Protein AF-A0A4Y8KWZ9-F1 (afdb_monomer_lite)

Organism: NCBI:txid45254

pLDDT: mean 86.87, std 15.6, range [37.81, 97.88]

InterPro domains:
  IPR010982 Lambda repressor-like, DNA-binding domain superfamily [G3DSA:1.10.260.40] (2-77)

Secondary structure (DSSP, 8-state):
-HHHHHHHHHHHHHTTS-SSHHHHHHHHT--HHHHHHHHTT-TTTS-HHHHHHHHHHSTTTB-HHHHHT--S-SBTT-S-----TTS--HHHHHHHHHHHHHHHHHHHHHHHHHHHHHHHHHHHHHHHHHHHHHHHHHHTT--------

Structure (mmCIF, N/CA/C/O backbone):
data_AF-A0A4Y8KWZ9-F1
#
_entry.id   AF-A0A4Y8KWZ9-F1
#
loop_
_atom_site.group_PDB
_atom_site.id
_atom_site.type_symbol
_atom_site.label_atom_id
_atom_site.label_alt_id
_atom_site.label_comp_id
_atom_site.label_asym_id
_atom_site.label_entity_id
_atom_site.label_seq_id
_atom_site.pdbx_PDB_ins_code
_atom_site.Cartn_x
_atom_site.Cartn_y
_atom_site.Cartn_z
_atom_site.occupancy
_atom_site.B_iso_or_equiv
_atom_site.auth_seq_id
_atom_site.auth_comp_id
_atom_site.auth_asym_id
_atom_site.auth_atom_id
_atom_site.pdbx_PDB_model_num
ATOM 1 N N . MET A 1 1 ? -23.574 3.556 6.413 1.00 88.69 1 MET A N 1
ATOM 2 C CA . MET A 1 1 ? -22.521 2.608 6.842 1.00 88.69 1 MET A CA 1
ATOM 3 C C . MET A 1 1 ? -21.975 1.753 5.692 1.00 88.69 1 MET A C 1
ATOM 5 O O . MET A 1 1 ? -20.785 1.838 5.428 1.00 88.69 1 MET A O 1
ATOM 9 N N . LYS A 1 2 ? -22.812 1.002 4.954 1.00 95.56 2 LYS A N 1
ATOM 10 C CA . LYS A 1 2 ? -22.398 0.119 3.835 1.00 95.56 2 LYS A CA 1
ATOM 11 C C . LYS A 1 2 ? -21.375 0.734 2.871 1.00 95.56 2 LYS A C 1
ATOM 13 O O . LYS A 1 2 ? -20.302 0.177 2.667 1.00 95.56 2 LYS A O 1
ATOM 18 N N . GLU A 1 3 ? -21.689 1.896 2.303 1.00 96.38 3 GLU A N 1
ATOM 19 C CA . GLU A 1 3 ? -20.811 2.541 1.315 1.00 96.38 3 GLU A CA 1
ATOM 20 C C . GLU A 1 3 ? -19.470 2.990 1.921 1.00 96.38 3 GLU A C 1
ATOM 22 O O . GLU A 1 3 ? -18.434 2.917 1.262 1.00 96.38 3 GLU A O 1
ATOM 27 N N . ARG A 1 4 ? -19.450 3.347 3.212 1.00 96.19 4 ARG A N 1
ATOM 28 C CA . ARG A 1 4 ? -18.214 3.668 3.942 1.00 96.19 4 ARG A CA 1
ATOM 29 C C . ARG A 1 4 ? -17.348 2.431 4.162 1.00 96.19 4 ARG A C 1
ATOM 31 O O . ARG A 1 4 ? -16.147 2.490 3.913 1.00 96.19 4 ARG A O 1
ATOM 38 N N . LEU A 1 5 ? -17.954 1.297 4.522 1.00 96.50 5 LEU A N 1
ATOM 39 C CA . LEU A 1 5 ? -17.241 0.022 4.643 1.00 96.50 5 LEU A CA 1
ATOM 40 C C . LEU A 1 5 ? -16.656 -0.429 3.295 1.00 96.50 5 LEU A C 1
ATOM 42 O O . LEU A 1 5 ? -15.501 -0.840 3.240 1.00 96.50 5 LEU A O 1
ATOM 46 N N . LYS A 1 6 ? -17.405 -0.301 2.191 1.00 96.88 6 LYS A N 1
ATOM 47 C CA . LYS A 1 6 ? -16.880 -0.592 0.844 1.00 96.88 6 LYS A CA 1
ATOM 48 C C . LYS A 1 6 ? -15.704 0.308 0.475 1.00 96.88 6 LYS A C 1
ATOM 50 O O . LYS A 1 6 ? -14.721 -0.169 -0.089 1.00 96.88 6 LYS A O 1
ATOM 55 N N . LYS A 1 7 ? -15.789 1.601 0.798 1.00 96.31 7 LYS A N 1
ATOM 56 C CA . LYS A 1 7 ? -14.698 2.551 0.560 1.00 96.31 7 LYS A CA 1
ATOM 57 C C . LYS A 1 7 ? -13.451 2.178 1.369 1.00 96.31 7 LYS A C 1
ATOM 59 O O . LYS A 1 7 ? -12.367 2.127 0.798 1.00 96.31 7 LYS A O 1
ATOM 64 N N . ALA A 1 8 ? -13.613 1.830 2.646 1.00 95.69 8 ALA A N 1
ATOM 65 C CA . ALA A 1 8 ? -12.523 1.349 3.494 1.00 95.69 8 ALA A CA 1
ATOM 66 C C . ALA A 1 8 ? -11.905 0.042 2.955 1.00 95.69 8 ALA A C 1
ATOM 68 O O . ALA A 1 8 ? -10.688 -0.068 2.837 1.00 95.69 8 ALA A O 1
ATOM 69 N N . PHE A 1 9 ? -12.733 -0.918 2.530 1.00 96.00 9 PHE A N 1
ATOM 70 C CA . PHE A 1 9 ? -12.281 -2.158 1.892 1.00 96.00 9 PHE A CA 1
ATOM 71 C C . PHE A 1 9 ? -11.447 -1.897 0.630 1.00 96.00 9 PHE A C 1
ATOM 73 O O . PHE A 1 9 ? -10.361 -2.451 0.477 1.00 96.00 9 PHE A O 1
ATOM 80 N N . ASN A 1 10 ? -11.917 -1.021 -0.260 1.00 96.38 10 ASN A N 1
ATOM 81 C CA . ASN A 1 10 ? -11.167 -0.656 -1.461 1.00 96.38 10 ASN A CA 1
ATOM 82 C C . ASN A 1 10 ? -9.856 0.059 -1.120 1.00 96.38 10 ASN A C 1
ATOM 84 O O . ASN A 1 10 ? -8.850 -0.179 -1.781 1.00 96.38 10 ASN A O 1
ATOM 88 N N . HIS A 1 11 ? -9.839 0.888 -0.075 1.00 95.50 11 HIS A N 1
ATOM 89 C CA . HIS A 1 11 ? -8.615 1.537 0.379 1.00 95.50 11 HIS A CA 1
ATOM 90 C C . HIS A 1 11 ? -7.569 0.517 0.856 1.00 95.50 11 HIS A C 1
ATOM 92 O O . HIS A 1 11 ? -6.413 0.600 0.454 1.00 95.50 11 HIS A O 1
ATOM 98 N N . LEU A 1 12 ? -7.978 -0.517 1.602 1.00 95.12 12 LEU A N 1
ATOM 99 C CA . LEU A 1 12 ? -7.079 -1.617 1.976 1.00 95.12 12 LEU A CA 1
ATOM 100 C C . LEU A 1 12 ? -6.507 -2.361 0.760 1.00 95.12 12 LEU A C 1
ATOM 102 O O . LEU A 1 12 ? -5.357 -2.799 0.809 1.00 95.12 12 LEU A O 1
ATOM 106 N N . LYS A 1 13 ? -7.281 -2.487 -0.329 1.00 94.69 13 LYS A N 1
ATOM 107 C CA . LYS A 1 13 ? -6.785 -3.060 -1.590 1.00 94.69 13 LYS A CA 1
ATOM 108 C C . LYS A 1 13 ? -5.724 -2.190 -2.250 1.00 94.69 13 LYS A C 1
ATOM 110 O O . LYS A 1 13 ? -4.721 -2.716 -2.714 1.00 94.69 13 LYS A O 1
ATOM 115 N N . VAL A 1 14 ? -5.934 -0.874 -2.280 1.00 91.62 14 VAL A N 1
ATOM 116 C CA . VAL A 1 14 ? -4.959 0.081 -2.836 1.00 91.62 14 VAL A CA 1
ATOM 117 C C . VAL A 1 14 ? -3.647 0.047 -2.050 1.00 91.62 14 VAL A C 1
ATOM 119 O O . VAL A 1 14 ? -2.582 0.087 -2.652 1.00 91.62 14 VAL A O 1
ATOM 122 N N . LEU A 1 15 ? -3.716 -0.105 -0.725 1.00 90.06 15 LEU A N 1
ATOM 123 C CA . LEU A 1 15 ? -2.538 -0.265 0.135 1.00 90.06 15 LEU A CA 1
ATOM 124 C C . LEU A 1 15 ? -1.858 -1.645 0.012 1.00 90.06 15 LEU A C 1
ATOM 126 O O . LEU A 1 15 ? -0.844 -1.878 0.664 1.00 90.06 15 LEU A O 1
ATOM 130 N N . GLY A 1 16 ? -2.420 -2.585 -0.756 1.00 92.12 16 GLY A N 1
ATOM 131 C CA . GLY A 1 16 ? -1.896 -3.950 -0.879 1.00 92.12 16 GLY A CA 1
ATOM 132 C C . GLY A 1 16 ? -2.046 -4.802 0.388 1.00 92.12 16 GLY A C 1
ATOM 133 O O . GLY A 1 16 ? -1.456 -5.874 0.488 1.00 92.12 16 GLY A O 1
ATOM 134 N N . LEU A 1 17 ? -2.839 -4.357 1.370 1.00 92.62 17 LEU A N 1
ATOM 135 C CA . LEU A 1 17 ? -3.021 -5.073 2.638 1.00 92.62 17 LEU A CA 1
ATOM 136 C C . LEU A 1 17 ? -3.957 -6.275 2.503 1.00 92.62 17 LEU A C 1
ATOM 138 O O . LEU A 1 17 ? -3.875 -7.203 3.310 1.00 92.62 17 LEU A O 1
ATOM 142 N N . ILE A 1 18 ? -4.859 -6.242 1.527 1.00 95.44 18 ILE A N 1
ATOM 143 C CA . ILE A 1 18 ? -5.744 -7.342 1.138 1.00 95.44 18 ILE A CA 1
ATOM 144 C C . ILE A 1 18 ? -5.911 -7.312 -0.381 1.00 95.44 18 ILE A C 1
ATOM 146 O O . ILE A 1 18 ? -5.922 -6.241 -0.981 1.00 95.44 18 ILE A O 1
ATOM 150 N N . SER A 1 19 ? -6.129 -8.461 -1.005 1.00 94.38 19 SER A N 1
ATOM 151 C CA . SER A 1 19 ? -6.411 -8.542 -2.444 1.00 94.38 19 SER A CA 1
ATOM 152 C C . SER A 1 19 ? -7.904 -8.728 -2.712 1.00 94.38 19 SER A C 1
ATOM 154 O O . SER A 1 19 ? -8.449 -8.242 -3.709 1.00 94.38 19 SER A O 1
ATOM 156 N N . ASN A 1 20 ? -8.595 -9.442 -1.822 1.00 96.75 20 ASN A N 1
ATOM 157 C CA . ASN A 1 20 ? -9.974 -9.872 -2.030 1.00 96.75 20 ASN A CA 1
ATOM 158 C C . ASN A 1 20 ? -10.746 -10.048 -0.696 1.00 96.75 20 ASN A C 1
ATOM 160 O O . ASN A 1 20 ? -10.232 -9.772 0.387 1.00 96.75 20 ASN A O 1
ATOM 164 N N . GLN A 1 21 ? -12.017 -10.470 -0.774 1.00 97.62 21 GLN A N 1
ATOM 165 C CA . GLN A 1 21 ? -12.879 -10.657 0.408 1.00 97.62 21 GLN A CA 1
ATOM 166 C C . GLN A 1 21 ? -12.448 -11.831 1.304 1.00 97.62 21 GLN A C 1
ATOM 168 O O . GLN A 1 21 ? -12.729 -11.795 2.498 1.00 97.62 21 GLN A O 1
ATOM 173 N N . GLN A 1 22 ? -11.793 -12.855 0.744 1.00 97.69 22 GLN A N 1
ATOM 174 C CA . GLN A 1 22 ? -11.216 -13.966 1.504 1.00 97.69 22 GLN A CA 1
ATOM 175 C C . GLN A 1 22 ? -10.094 -13.465 2.407 1.00 97.69 22 GLN A C 1
ATOM 177 O O . GLN A 1 22 ? -10.157 -13.692 3.604 1.00 97.69 22 GLN A O 1
ATOM 182 N N . ASP A 1 23 ? -9.158 -12.686 1.866 1.00 97.56 23 ASP A N 1
ATOM 183 C CA . ASP A 1 23 ? -8.040 -12.144 2.645 1.00 97.56 23 ASP A CA 1
ATOM 184 C C . ASP A 1 23 ? -8.534 -11.292 3.826 1.00 97.56 23 ASP A C 1
ATOM 186 O O . ASP A 1 23 ? -7.991 -11.358 4.930 1.00 97.56 23 ASP A O 1
ATOM 190 N N . LEU A 1 24 ? -9.595 -10.500 3.616 1.00 97.12 24 LEU A N 1
ATOM 191 C CA . LEU A 1 24 ? -10.232 -9.755 4.703 1.00 97.12 24 LEU A CA 1
ATOM 192 C C . LEU A 1 24 ? -10.849 -10.697 5.746 1.00 97.12 24 LEU A C 1
ATOM 194 O O . LEU A 1 24 ? -10.681 -10.481 6.945 1.00 97.12 24 LEU A O 1
ATOM 198 N N . ALA A 1 25 ? -11.563 -11.728 5.295 1.00 97.69 25 ALA A N 1
ATOM 199 C CA . ALA A 1 25 ? -12.196 -12.710 6.166 1.00 97.69 25 ALA A CA 1
ATOM 200 C C . ALA A 1 25 ? -11.166 -13.445 7.032 1.00 97.69 25 ALA A C 1
ATOM 202 O O . ALA A 1 25 ? -11.351 -13.531 8.246 1.00 97.69 25 ALA A O 1
ATOM 203 N N . ASP A 1 26 ? -10.048 -13.860 6.440 1.00 97.31 26 ASP A N 1
ATOM 204 C CA . ASP A 1 26 ? -8.961 -14.553 7.127 1.00 97.31 26 ASP A CA 1
ATOM 205 C C . ASP A 1 26 ? -8.315 -13.648 8.191 1.00 97.31 26 ASP A C 1
ATOM 207 O O . ASP A 1 26 ? -8.133 -14.062 9.339 1.00 97.31 26 ASP A O 1
ATOM 211 N N . LYS A 1 27 ? -8.059 -12.370 7.865 1.00 95.44 27 LYS A N 1
ATOM 212 C CA . LYS A 1 27 ? -7.517 -11.382 8.821 1.00 95.44 27 LYS A CA 1
ATOM 213 C C . LYS A 1 27 ? -8.467 -11.080 9.976 1.00 95.44 27 LYS A C 1
ATOM 215 O O . LYS A 1 27 ? -8.034 -10.939 11.122 1.00 95.44 27 LYS A O 1
ATOM 220 N N . MET A 1 28 ? -9.761 -10.977 9.685 1.00 95.62 28 MET A N 1
ATOM 221 C CA . MET A 1 28 ? -10.781 -10.727 10.701 1.00 95.62 28 MET A CA 1
ATOM 222 C C . MET A 1 28 ? -11.174 -11.988 11.477 1.00 95.62 28 MET A C 1
ATOM 224 O O . MET A 1 28 ? -11.800 -11.861 12.524 1.00 95.62 28 MET A O 1
ATOM 228 N N . LYS A 1 29 ? -10.792 -13.185 11.011 1.00 95.88 29 LYS A N 1
ATOM 229 C CA . LYS A 1 29 ? -11.274 -14.486 11.509 1.00 95.88 29 LYS A CA 1
ATOM 230 C C . LYS A 1 29 ? -12.797 -14.644 11.389 1.00 95.88 29 LYS A C 1
ATOM 232 O O . LYS A 1 29 ? -13.447 -15.216 12.259 1.00 95.88 29 LYS A O 1
ATOM 237 N N . TYR A 1 30 ? -13.363 -14.135 10.296 1.00 96.38 30 TYR A N 1
ATOM 238 C CA . TYR A 1 30 ? -14.771 -14.312 9.934 1.00 96.38 30 TYR A CA 1
ATOM 239 C C . TYR A 1 30 ? -14.896 -15.323 8.796 1.00 96.38 30 TYR A C 1
ATOM 241 O O . TYR A 1 30 ? -13.982 -15.510 8.000 1.00 96.38 30 TYR A O 1
ATOM 249 N N . ALA A 1 31 ? -16.073 -15.931 8.649 1.00 97.25 31 ALA A N 1
ATOM 250 C CA . ALA A 1 31 ? -16.390 -16.644 7.419 1.00 97.25 31 ALA A CA 1
ATOM 251 C C . ALA A 1 31 ? -16.479 -15.653 6.244 1.00 97.25 31 ALA A C 1
ATOM 253 O O . ALA A 1 31 ? -17.093 -14.587 6.362 1.00 97.25 31 ALA A O 1
ATOM 254 N N . ARG A 1 32 ? -15.956 -16.036 5.073 1.00 97.44 32 ARG A N 1
ATOM 255 C CA . ARG A 1 32 ? -16.045 -15.242 3.831 1.00 97.44 32 ARG A CA 1
ATOM 256 C C . ARG A 1 32 ? -17.477 -14.802 3.517 1.00 97.44 32 ARG A C 1
ATOM 258 O O . ARG A 1 32 ? -17.707 -13.664 3.116 1.00 97.44 32 ARG A O 1
ATOM 265 N N . ALA A 1 33 ? -18.446 -15.693 3.732 1.00 97.19 33 ALA A N 1
ATOM 266 C CA . ALA A 1 33 ? -19.863 -15.397 3.532 1.00 97.19 33 ALA A CA 1
ATOM 267 C C . ALA A 1 33 ? -20.349 -14.250 4.435 1.00 97.19 33 ALA A C 1
ATOM 269 O O . ALA A 1 33 ? -21.100 -13.392 3.975 1.00 97.19 33 ALA A O 1
ATOM 270 N N . SER A 1 34 ? -19.886 -14.190 5.687 1.00 96.06 34 SER A N 1
ATOM 271 C CA . SER A 1 34 ? -20.229 -13.114 6.622 1.00 96.06 34 SER A CA 1
ATOM 272 C C . SER A 1 34 ? -19.650 -11.771 6.179 1.00 96.06 34 SER A C 1
ATOM 274 O O . SER A 1 34 ? -20.370 -10.777 6.170 1.00 96.06 34 SER A O 1
ATOM 276 N N . VAL A 1 35 ? -18.390 -11.750 5.726 1.00 97.12 35 VAL A N 1
ATOM 277 C CA . VAL A 1 35 ? -17.757 -10.543 5.160 1.00 97.12 35 VAL A CA 1
ATOM 278 C C . VAL A 1 35 ? -18.494 -10.064 3.911 1.00 97.12 35 VAL A C 1
ATOM 280 O O . VAL A 1 35 ? -18.780 -8.876 3.777 1.00 97.12 35 VAL A O 1
ATOM 283 N N . SER A 1 36 ? -18.855 -10.983 3.013 1.00 97.56 36 SER A N 1
ATOM 284 C CA . SER A 1 36 ? -19.606 -10.652 1.800 1.00 97.56 36 SER A CA 1
ATOM 285 C C . SER A 1 36 ? -20.961 -10.021 2.129 1.00 97.56 36 SER A C 1
ATOM 287 O O . SER A 1 36 ? -21.322 -8.977 1.582 1.00 97.56 36 SER A O 1
ATOM 289 N N . LYS A 1 37 ? -21.691 -10.602 3.089 1.00 97.62 37 LYS A N 1
ATOM 290 C CA . LYS A 1 37 ? -22.971 -10.060 3.553 1.00 97.62 37 LYS A CA 1
ATOM 291 C C . LYS A 1 37 ? -22.815 -8.685 4.211 1.00 97.62 37 LYS A C 1
ATOM 293 O O . LYS A 1 37 ? -23.610 -7.793 3.916 1.00 97.62 37 LYS A O 1
ATOM 298 N N . ALA A 1 38 ? -21.772 -8.477 5.017 1.00 97.19 38 ALA A N 1
ATOM 299 C CA . ALA A 1 38 ? -21.471 -7.179 5.623 1.00 97.19 38 ALA A CA 1
ATOM 300 C C . ALA A 1 38 ? -21.142 -6.103 4.568 1.00 97.19 38 ALA A C 1
ATOM 302 O O . ALA A 1 38 ? -21.707 -5.011 4.604 1.00 97.19 38 ALA A O 1
ATOM 303 N N . LEU A 1 39 ? -20.311 -6.419 3.565 1.00 96.44 39 LEU A N 1
ATOM 304 C CA . LEU A 1 39 ? -19.983 -5.507 2.454 1.00 96.44 39 LEU A CA 1
ATOM 305 C C . LEU A 1 39 ? -21.202 -5.155 1.589 1.00 96.44 39 LEU A C 1
ATOM 307 O O . LEU A 1 39 ? -21.298 -4.052 1.043 1.00 96.44 39 LEU A O 1
ATOM 311 N N . ASN A 1 40 ? -22.156 -6.079 1.482 1.00 96.31 40 ASN A N 1
ATOM 312 C CA . ASN A 1 40 ? -23.432 -5.845 0.813 1.00 96.31 40 ASN A CA 1
ATOM 313 C C . ASN A 1 40 ? -24.456 -5.114 1.697 1.00 96.31 40 ASN A C 1
ATOM 315 O O . ASN A 1 40 ? -25.491 -4.688 1.180 1.00 96.31 40 ASN A O 1
ATOM 319 N N . GLY A 1 41 ? -24.133 -4.873 2.970 1.00 94.75 41 GLY A N 1
ATOM 320 C CA . GLY A 1 41 ? -24.953 -4.132 3.925 1.00 94.75 41 GLY A CA 1
ATOM 321 C C . GLY A 1 41 ? -26.166 -4.899 4.427 1.00 94.75 41 GLY A C 1
ATOM 322 O O . GLY A 1 41 ? -27.190 -4.280 4.675 1.00 94.75 41 GLY A O 1
ATOM 323 N N . HIS A 1 42 ? -26.074 -6.226 4.532 1.00 96.00 42 HIS A N 1
ATOM 324 C CA . HIS A 1 42 ? -27.137 -7.014 5.143 1.00 96.00 42 HIS A CA 1
ATOM 325 C C . HIS A 1 42 ? -27.228 -6.745 6.645 1.00 96.00 42 HIS A C 1
ATOM 327 O O . HIS A 1 42 ? -26.235 -6.886 7.374 1.00 96.00 42 HIS A O 1
ATOM 333 N N . ASP A 1 43 ? -28.446 -6.448 7.088 1.00 86.06 43 ASP A N 1
ATOM 334 C CA . ASP A 1 43 ? -28.791 -6.310 8.497 1.00 86.06 43 ASP A CA 1
ATOM 335 C C . ASP A 1 43 ? -28.467 -7.616 9.242 1.00 86.06 43 ASP A C 1
ATOM 337 O O . ASP A 1 43 ? -28.727 -8.721 8.759 1.00 86.06 43 ASP A O 1
ATOM 341 N N . GLY A 1 44 ? -27.792 -7.492 10.386 1.00 91.38 44 GLY A N 1
ATOM 342 C CA . GLY A 1 44 ? -27.264 -8.615 11.172 1.00 91.38 44 GLY A CA 1
ATOM 343 C C . GLY A 1 44 ? -25.824 -9.032 10.839 1.00 91.38 44 GLY A C 1
ATOM 344 O O . GLY A 1 44 ? -25.194 -9.708 11.647 1.00 91.38 44 GLY A O 1
ATOM 345 N N . TYR A 1 45 ? -25.264 -8.597 9.705 1.00 95.56 45 TYR A N 1
ATOM 346 C CA . TYR A 1 45 ? -23.850 -8.824 9.362 1.00 95.56 45 TYR A CA 1
ATOM 347 C C . TYR A 1 45 ? -23.035 -7.536 9.418 1.00 95.56 45 TYR A C 1
ATOM 349 O O . TYR A 1 45 ? -21.934 -7.523 9.967 1.00 95.56 45 TYR A O 1
ATOM 357 N N . LEU A 1 46 ? -23.586 -6.446 8.880 1.00 94.88 46 LEU A N 1
ATOM 358 C CA . LEU A 1 46 ? -23.014 -5.115 9.031 1.00 94.88 46 LEU A CA 1
ATOM 359 C C . LEU A 1 46 ? -23.426 -4.539 10.391 1.00 94.88 46 LEU A C 1
ATOM 361 O O . LEU A 1 46 ? -24.421 -3.831 10.496 1.00 94.88 46 LEU A O 1
ATOM 365 N N . THR A 1 47 ? -22.684 -4.902 11.433 1.00 95.44 47 THR A N 1
ATOM 366 C CA . THR A 1 47 ? -22.948 -4.488 12.818 1.00 95.44 47 THR A CA 1
ATOM 367 C C . THR A 1 47 ? -21.848 -3.573 13.337 1.00 95.44 47 THR A C 1
ATOM 369 O O . THR A 1 47 ? -20.717 -3.614 12.849 1.00 95.44 47 THR A O 1
ATOM 372 N N . ASP A 1 48 ? -22.146 -2.807 14.384 1.00 94.75 48 ASP A N 1
ATOM 373 C CA . ASP A 1 48 ? -21.145 -1.985 15.069 1.00 94.75 48 ASP A CA 1
ATOM 374 C C . ASP A 1 48 ? -19.971 -2.836 15.565 1.00 94.75 48 ASP A C 1
ATOM 376 O O . ASP A 1 48 ? -18.819 -2.445 15.418 1.00 94.75 48 ASP A O 1
ATOM 380 N N . ASN A 1 49 ? -20.241 -4.055 16.050 1.00 94.62 49 ASN A N 1
ATOM 381 C CA . ASN A 1 49 ? -19.195 -4.992 16.454 1.00 94.62 49 ASN A CA 1
ATOM 382 C C . ASN A 1 49 ? -18.303 -5.411 15.275 1.00 94.62 49 ASN A C 1
ATOM 384 O O . ASN A 1 49 ? -17.084 -5.471 15.416 1.00 94.62 49 ASN A O 1
ATOM 388 N N . PHE A 1 50 ? -18.886 -5.658 14.097 1.00 95.81 50 PHE A N 1
ATOM 389 C CA . PHE A 1 50 ? -18.111 -5.940 12.887 1.00 95.81 50 PHE A CA 1
ATOM 390 C C . PHE A 1 50 ? -17.203 -4.758 12.516 1.00 95.81 50 PHE A C 1
ATOM 392 O O . PHE A 1 50 ? -16.040 -4.969 12.173 1.00 95.81 50 PHE A O 1
ATOM 399 N N . ILE A 1 51 ? -17.706 -3.522 12.605 1.00 94.88 51 ILE A N 1
ATOM 400 C CA . ILE A 1 51 ? -16.917 -2.310 12.340 1.00 94.88 51 ILE A CA 1
ATOM 401 C C . ILE A 1 51 ? -15.801 -2.127 13.371 1.00 94.88 51 ILE A C 1
ATOM 403 O O . ILE A 1 51 ? -14.665 -1.854 12.988 1.00 94.88 51 ILE A O 1
ATOM 407 N N . THR A 1 52 ? -16.089 -2.321 14.656 1.00 93.44 52 THR A N 1
ATOM 408 C CA . THR A 1 52 ? -15.085 -2.252 15.724 1.00 93.44 52 THR A CA 1
ATOM 409 C C . THR A 1 52 ? -13.974 -3.271 15.496 1.00 93.44 52 THR A C 1
ATOM 411 O O . THR A 1 52 ? -12.800 -2.904 15.489 1.00 93.44 52 THR A O 1
ATOM 414 N N . GLU A 1 53 ? -14.320 -4.529 15.213 1.00 94.81 53 GLU A N 1
ATOM 415 C CA . GLU A 1 53 ? -13.335 -5.563 14.881 1.00 94.81 53 GLU A CA 1
ATOM 416 C C . GLU A 1 53 ? -12.538 -5.211 13.620 1.00 94.81 53 GLU A C 1
ATOM 418 O O . GLU A 1 53 ? -11.317 -5.362 13.598 1.00 94.81 53 GLU A O 1
ATOM 423 N N . PHE A 1 54 ? -13.196 -4.687 12.583 1.00 94.94 54 PHE A N 1
ATOM 424 C CA . PHE A 1 54 ? -12.529 -4.231 11.365 1.00 94.94 54 PHE A CA 1
ATOM 425 C C . PHE A 1 54 ? -11.484 -3.146 11.670 1.00 94.94 54 PHE A C 1
ATOM 427 O O . PHE A 1 54 ? -10.323 -3.288 11.288 1.00 94.94 54 PHE A O 1
ATOM 434 N N . CYS A 1 55 ? -11.850 -2.099 12.413 1.00 92.50 55 CYS A N 1
ATOM 435 C CA . CYS A 1 55 ? -10.924 -1.039 12.816 1.00 92.50 55 CYS A CA 1
ATOM 436 C C . CYS A 1 55 ? -9.789 -1.559 13.712 1.00 92.50 55 CYS A C 1
ATOM 438 O O . CYS A 1 55 ? -8.646 -1.134 13.554 1.00 92.50 55 CYS A O 1
ATOM 440 N N . ASN A 1 56 ? -10.069 -2.515 14.600 1.00 91.81 56 ASN A N 1
ATOM 441 C CA . ASN A 1 56 ? -9.061 -3.127 15.467 1.00 91.81 56 ASN A CA 1
ATOM 442 C C . ASN A 1 56 ? -8.041 -3.970 14.689 1.00 91.81 56 ASN A C 1
ATOM 444 O O . ASN A 1 56 ? -6.874 -4.030 15.075 1.00 91.81 56 ASN A O 1
ATOM 448 N N . LYS A 1 57 ? -8.448 -4.622 13.591 1.00 94.56 57 LYS A N 1
ATOM 449 C CA . LYS A 1 57 ? -7.529 -5.385 12.725 1.00 94.56 57 LYS A CA 1
ATOM 450 C C . LYS A 1 57 ? -6.638 -4.513 11.855 1.00 94.56 57 LYS A C 1
ATOM 452 O O . LYS A 1 57 ? -5.568 -4.966 11.454 1.00 94.56 57 LYS A O 1
ATOM 457 N N . PHE A 1 58 ? -7.057 -3.284 11.589 1.00 90.31 58 PHE A N 1
ATOM 458 C CA . PHE A 1 58 ? -6.306 -2.313 10.802 1.00 90.31 58 PHE A CA 1
ATOM 459 C C . PHE A 1 58 ? -6.066 -1.048 11.637 1.00 90.31 58 PHE A C 1
ATOM 461 O O . PHE A 1 58 ? -6.596 0.021 11.305 1.00 90.31 58 PHE A O 1
ATOM 468 N N . PRO A 1 59 ? -5.306 -1.162 12.748 1.00 80.50 59 PRO A N 1
ATOM 469 C CA . PRO A 1 59 ? -5.119 -0.054 13.668 1.00 80.50 59 PRO A CA 1
ATOM 470 C C . PRO A 1 59 ? -4.448 1.117 12.948 1.00 80.50 59 PRO A C 1
ATOM 472 O O . PRO A 1 59 ? -3.591 0.922 12.091 1.00 80.50 59 PRO A O 1
ATOM 475 N N . GLN A 1 60 ? -4.842 2.335 13.318 1.00 82.94 60 GLN A N 1
ATOM 476 C CA . GLN A 1 60 ? -4.315 3.603 12.785 1.00 82.94 60 GLN A CA 1
ATOM 477 C C . GLN A 1 60 ? -4.659 3.922 11.318 1.00 82.94 60 GLN A C 1
ATOM 479 O O . GLN A 1 60 ? -4.383 5.026 10.873 1.00 82.94 60 GLN A O 1
ATOM 484 N N . ILE A 1 61 ? -5.332 3.034 10.577 1.00 89.56 61 ILE A N 1
ATOM 485 C CA . ILE A 1 61 ? -5.722 3.340 9.188 1.00 89.56 61 ILE A CA 1
ATOM 486 C C . ILE A 1 61 ? -7.029 4.130 9.154 1.00 89.56 61 ILE A C 1
ATOM 488 O O . ILE A 1 61 ? -7.098 5.208 8.570 1.00 89.56 61 ILE A O 1
ATOM 492 N N . PHE A 1 62 ? -8.076 3.602 9.789 1.00 91.50 62 PHE A N 1
ATOM 493 C CA . PHE A 1 62 ? -9.425 4.154 9.675 1.00 91.50 62 PHE A CA 1
ATOM 494 C C . PHE A 1 62 ? -9.900 4.830 10.954 1.00 91.50 62 PHE A C 1
ATOM 496 O O . PHE A 1 62 ? -9.634 4.358 12.060 1.00 91.50 62 PHE A O 1
ATOM 503 N N . ASN A 1 63 ? -10.676 5.896 10.783 1.00 91.06 63 ASN A N 1
ATOM 504 C CA . ASN A 1 63 ? -11.431 6.534 11.850 1.00 91.06 63 ASN A CA 1
ATOM 505 C C . ASN A 1 63 ? -12.724 5.734 12.140 1.00 91.06 63 ASN A C 1
ATOM 507 O O . ASN A 1 63 ? -13.607 5.671 11.273 1.00 91.06 63 ASN A O 1
ATOM 511 N N . PRO A 1 64 ? -12.882 5.143 13.341 1.00 90.62 64 PRO A N 1
ATOM 512 C CA . PRO A 1 64 ? -14.078 4.375 13.688 1.00 90.62 64 PRO A CA 1
ATOM 513 C C . PRO A 1 64 ? -15.361 5.214 13.667 1.00 90.62 64 PRO A C 1
ATOM 515 O O . PRO A 1 64 ? -16.391 4.729 13.199 1.00 90.62 64 PRO A O 1
ATOM 518 N N . ASN A 1 65 ? -15.293 6.482 14.093 1.00 91.31 65 ASN A N 1
ATOM 519 C CA . ASN A 1 65 ? -16.448 7.386 14.106 1.00 91.31 65 ASN A CA 1
ATOM 520 C C . ASN A 1 65 ? -16.952 7.626 12.682 1.00 91.31 65 ASN A C 1
ATOM 522 O O . ASN A 1 65 ? -18.146 7.513 12.411 1.00 91.31 65 ASN A O 1
ATOM 526 N N . TRP A 1 66 ? -16.036 7.821 11.731 1.00 94.88 66 TRP A N 1
ATOM 527 C CA . TRP A 1 66 ? -16.420 7.957 10.332 1.00 94.88 66 TRP A CA 1
ATOM 528 C C . TRP A 1 66 ? -17.083 6.689 9.793 1.00 94.88 66 TRP A C 1
ATOM 530 O O . TRP A 1 66 ? -18.114 6.778 9.128 1.00 94.88 66 TRP A O 1
ATOM 540 N N . LEU A 1 67 ? -16.564 5.490 10.080 1.00 93.62 67 LEU A N 1
ATOM 541 C CA . LEU A 1 67 ? -17.222 4.266 9.608 1.00 93.62 67 LEU A CA 1
ATOM 542 C C . LEU A 1 67 ? -18.626 4.105 10.217 1.00 93.62 67 LEU A C 1
ATOM 544 O O . LEU A 1 67 ? -19.584 3.864 9.464 1.00 93.62 67 LEU A O 1
ATOM 548 N N . LEU A 1 68 ? -18.751 4.295 11.533 1.00 92.81 68 LEU A N 1
ATOM 549 C CA . LEU A 1 68 ? -19.986 4.109 12.294 1.00 92.81 68 LEU A CA 1
ATOM 550 C C . LEU A 1 68 ? -21.021 5.195 11.973 1.00 92.81 68 LEU A C 1
ATOM 552 O O . LEU A 1 68 ? -22.024 4.918 11.307 1.00 92.81 68 LEU A O 1
ATOM 556 N N . THR A 1 69 ? -20.751 6.443 12.348 1.00 92.19 69 THR A N 1
ATOM 557 C CA . THR A 1 69 ? -21.703 7.562 12.253 1.00 92.19 69 THR A CA 1
ATOM 558 C C . THR A 1 69 ? -21.605 8.277 10.906 1.00 92.19 69 THR A C 1
ATOM 560 O O . THR A 1 69 ? -22.621 8.645 10.316 1.00 92.19 69 THR A O 1
ATOM 563 N N . GLY A 1 70 ? -20.408 8.339 10.320 1.00 90.69 70 GLY A N 1
ATOM 564 C CA . GLY A 1 70 ? -20.127 9.157 9.134 1.00 90.69 70 GLY A CA 1
ATOM 565 C C . GLY A 1 70 ? -19.478 10.497 9.464 1.00 90.69 70 GLY A C 1
ATOM 566 O O . GLY A 1 70 ? -19.204 11.260 8.544 1.00 90.69 70 GLY A O 1
ATOM 567 N N . GLU A 1 71 ? -19.230 10.772 10.742 1.00 89.88 71 GLU A N 1
ATOM 568 C CA . GLU A 1 71 ? -18.612 12.010 11.206 1.00 89.88 71 GLU A CA 1
ATOM 569 C C . GLU A 1 71 ? -17.085 11.965 11.087 1.00 89.88 71 GLU A C 1
ATOM 571 O O . GLU A 1 71 ? -16.443 10.951 11.368 1.00 89.88 71 GLU A O 1
ATOM 576 N N . GLY A 1 72 ? -16.493 13.096 10.702 1.00 88.94 72 GLY A N 1
ATOM 577 C CA . GLY A 1 72 ? -15.054 13.222 10.481 1.00 88.94 72 GLY A CA 1
ATOM 578 C C . GLY A 1 72 ? -14.597 12.659 9.134 1.00 88.94 72 GLY A C 1
ATOM 579 O O . GLY A 1 72 ? -15.377 12.522 8.191 1.00 88.94 72 GLY A O 1
ATOM 580 N N . GLU A 1 73 ? -13.306 12.357 9.032 1.00 90.12 73 GLU A N 1
ATOM 581 C CA . GLU A 1 73 ? -12.689 11.831 7.811 1.00 90.12 73 GLU A CA 1
ATOM 582 C C . GLU A 1 73 ? -12.479 10.318 7.873 1.00 90.12 73 GLU A C 1
ATOM 584 O O . GLU A 1 73 ? -12.460 9.730 8.950 1.00 90.12 73 GLU A O 1
ATOM 589 N N . MET A 1 74 ? -12.300 9.685 6.707 1.00 89.94 74 MET A N 1
ATOM 590 C CA . MET A 1 74 ? -12.100 8.235 6.590 1.00 89.94 74 MET A CA 1
ATOM 591 C C . MET A 1 74 ? -10.833 7.743 7.287 1.00 89.94 74 MET A C 1
ATOM 593 O O . MET A 1 74 ? -10.854 6.675 7.903 1.00 89.94 74 MET A O 1
ATOM 597 N N . LEU A 1 75 ? -9.737 8.485 7.142 1.00 91.06 75 LEU A N 1
ATOM 598 C CA . LEU A 1 75 ? -8.429 8.103 7.653 1.00 91.06 75 LEU A CA 1
ATOM 599 C C . LEU A 1 75 ? -8.200 8.730 9.022 1.00 91.06 75 LEU A C 1
ATOM 601 O O . LEU A 1 75 ? -8.671 9.834 9.291 1.00 91.06 75 LEU A O 1
ATOM 605 N N . LYS A 1 76 ? -7.497 8.005 9.894 1.00 82.12 76 LYS A N 1
ATOM 606 C CA . LYS A 1 76 ? -7.215 8.474 11.256 1.00 82.12 76 LYS A CA 1
ATOM 607 C C . LYS A 1 76 ? -6.199 9.632 11.274 1.00 82.12 76 LYS A C 1
ATOM 609 O O . LYS A 1 76 ? -6.285 10.455 12.173 1.00 82.12 76 LYS A O 1
ATOM 614 N N . ASP A 1 77 ? -5.363 9.741 10.232 1.00 69.06 77 ASP A N 1
ATOM 615 C CA . ASP A 1 77 ? -4.283 10.733 10.100 1.00 69.06 77 ASP A CA 1
ATOM 616 C C . ASP A 1 77 ? -4.245 11.424 8.716 1.00 69.06 77 ASP A C 1
ATOM 618 O O . ASP A 1 77 ? -3.219 11.423 8.039 1.00 69.06 77 ASP A O 1
ATOM 622 N N . SER A 1 78 ? -5.343 12.037 8.254 1.00 49.50 78 SER A N 1
ATOM 623 C CA . SER A 1 78 ? -5.248 13.020 7.145 1.00 49.50 78 SER A CA 1
ATOM 624 C C . SER A 1 78 ? -4.945 14.449 7.609 1.00 49.50 78 SER A C 1
ATOM 626 O O . SER A 1 78 ? -4.887 15.361 6.786 1.00 49.50 78 SER A O 1
ATOM 628 N N . GLN A 1 79 ? -4.690 14.671 8.900 1.00 43.38 79 GLN A N 1
ATOM 629 C CA . GLN A 1 79 ? -4.052 15.912 9.324 1.00 43.38 79 GLN A CA 1
ATOM 630 C C . GLN A 1 79 ? -2.547 15.776 9.056 1.00 43.38 79 GLN A C 1
ATOM 632 O O . GLN A 1 79 ? -1.919 14.927 9.693 1.00 43.38 79 GLN A O 1
ATOM 637 N N . PRO A 1 80 ? -1.917 16.585 8.176 1.00 40.66 80 PRO A N 1
ATOM 638 C CA . PRO A 1 80 ? -0.500 16.846 8.372 1.00 40.66 80 PRO A CA 1
ATOM 639 C C . PRO A 1 80 ? -0.392 17.346 9.809 1.00 40.66 80 PRO A C 1
ATOM 641 O O . PRO A 1 80 ? -1.100 18.287 10.176 1.00 40.66 80 PRO A O 1
ATOM 644 N N . ALA A 1 81 ? 0.393 16.653 10.635 1.00 37.81 81 ALA A N 1
ATOM 645 C CA . ALA A 1 81 ? 0.666 17.078 11.995 1.00 37.81 81 ALA A CA 1
ATOM 646 C C . ALA A 1 81 ? 0.903 18.592 11.970 1.00 37.81 81 ALA A C 1
ATOM 648 O O . ALA A 1 81 ? 1.836 19.067 11.316 1.00 37.81 81 ALA A O 1
ATOM 649 N N . LYS A 1 82 ? 0.016 19.361 12.613 1.00 44.44 82 LYS A N 1
ATOM 650 C CA . LYS A 1 82 ? 0.351 20.739 12.957 1.00 44.44 82 LYS A CA 1
ATOM 651 C C . LYS A 1 82 ? 1.677 20.636 13.708 1.00 44.44 82 LYS A C 1
ATOM 653 O O . LYS A 1 82 ? 1.72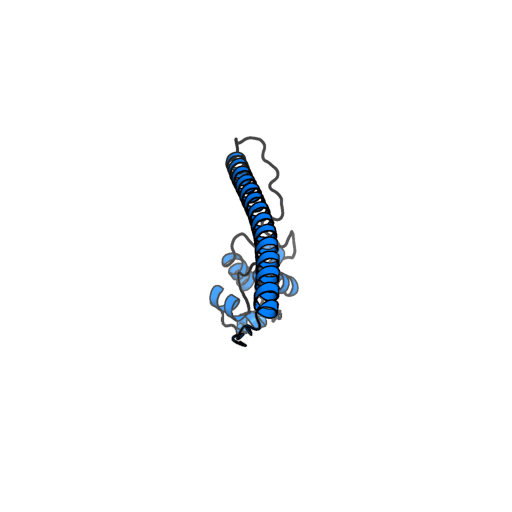6 19.854 14.658 1.00 44.44 82 LYS A O 1
ATOM 658 N N . PRO A 1 83 ? 2.744 21.330 13.282 1.00 44.56 83 PRO A N 1
ATOM 659 C CA . PRO A 1 83 ? 3.982 21.290 14.031 1.00 44.56 83 PRO A CA 1
ATOM 660 C C . PRO A 1 83 ? 3.678 21.889 15.403 1.00 44.56 83 PRO A C 1
ATOM 662 O O . PRO A 1 83 ? 3.377 23.077 15.504 1.00 44.56 83 PRO A O 1
ATOM 665 N N . GLU A 1 84 ? 3.681 21.058 16.444 1.00 47.88 84 GLU A N 1
ATOM 666 C CA . GLU A 1 84 ? 3.818 21.550 17.806 1.00 47.88 84 GLU A CA 1
ATOM 667 C C . GLU A 1 84 ? 5.242 22.100 17.911 1.00 47.88 84 GLU A C 1
ATOM 669 O O . GLU A 1 84 ? 6.234 21.372 17.835 1.00 47.88 84 GLU A O 1
ATOM 674 N N . GLU A 1 85 ? 5.333 23.427 17.957 1.00 51.91 85 GLU A N 1
ATOM 675 C CA . GLU A 1 85 ? 6.568 24.163 18.186 1.00 51.91 85 GLU A CA 1
ATOM 676 C C . GLU A 1 85 ? 7.148 23.739 19.542 1.00 51.91 85 GLU A C 1
ATOM 678 O O . GLU A 1 85 ? 6.571 24.051 20.583 1.00 51.91 85 GLU A O 1
ATOM 683 N N . GLY A 1 86 ? 8.284 23.032 19.557 1.00 50.53 86 GLY A N 1
ATOM 684 C CA . GLY A 1 86 ? 8.998 22.836 20.822 1.00 50.53 86 GLY A CA 1
ATOM 685 C C . GLY A 1 86 ? 10.089 21.776 20.901 1.00 50.53 86 GLY A C 1
ATOM 686 O O . GLY A 1 86 ? 11.011 21.969 21.688 1.00 50.53 86 GLY A O 1
ATOM 687 N N . GLU A 1 87 ? 10.065 20.696 20.114 1.00 48.06 87 GLU A N 1
ATOM 688 C CA . GLU A 1 87 ? 11.095 19.649 20.246 1.00 48.06 87 GLU A CA 1
ATOM 689 C C . GLU A 1 87 ? 12.063 19.610 19.051 1.00 48.06 87 GLU A C 1
ATOM 691 O O . GLU A 1 87 ? 11.606 19.614 17.902 1.00 48.06 87 GLU A O 1
ATOM 696 N N . PRO A 1 88 ? 13.400 19.551 19.267 1.00 50.03 88 PRO A N 1
ATOM 697 C CA . PRO A 1 88 ? 14.372 19.380 18.191 1.00 50.03 88 PRO A CA 1
ATOM 698 C C . PRO A 1 88 ? 14.161 17.998 17.566 1.00 50.03 88 PRO A C 1
ATOM 700 O O . PRO A 1 88 ? 14.615 16.969 18.061 1.00 50.03 88 PRO A O 1
ATOM 703 N N . SER A 1 89 ? 13.363 17.998 16.505 1.00 53.78 89 SER A N 1
ATOM 704 C CA . SER A 1 89 ? 12.629 16.832 16.050 1.00 53.78 89 SER A CA 1
ATOM 705 C C . SER A 1 89 ? 13.535 15.797 15.386 1.00 53.78 89 SER A C 1
ATOM 707 O O . SER A 1 89 ? 14.337 16.122 14.507 1.00 53.78 89 SER A O 1
ATOM 709 N N . ASN A 1 90 ? 13.303 14.526 15.720 1.00 60.78 90 ASN A N 1
ATOM 710 C CA . ASN A 1 90 ? 13.683 13.329 14.956 1.00 60.78 90 ASN A CA 1
ATOM 711 C C . ASN A 1 90 ? 13.495 13.505 13.426 1.00 60.78 90 ASN A C 1
ATOM 713 O O . ASN A 1 90 ? 14.213 12.923 12.614 1.00 60.78 90 ASN A O 1
ATOM 717 N N . TYR A 1 91 ? 12.572 14.386 13.029 1.00 67.94 91 TYR A N 1
ATOM 718 C CA . TYR A 1 91 ? 12.341 14.804 11.654 1.00 67.94 91 TYR A CA 1
ATOM 719 C C . TYR A 1 91 ? 13.572 15.405 10.966 1.00 67.94 91 TYR A C 1
ATOM 721 O O . TYR A 1 91 ? 13.792 15.140 9.791 1.00 67.94 91 TYR A O 1
ATOM 729 N N . ASN A 1 92 ? 14.413 16.170 11.668 1.00 77.94 92 ASN A N 1
ATOM 730 C CA . ASN A 1 92 ? 15.580 16.793 11.045 1.00 77.94 92 ASN A CA 1
ATOM 731 C C . ASN A 1 92 ? 16.634 15.737 10.671 1.00 77.94 92 ASN A C 1
ATOM 733 O O . ASN A 1 92 ? 17.172 15.761 9.571 1.00 77.94 92 ASN A O 1
ATOM 737 N N . ILE A 1 93 ? 16.857 14.742 11.538 1.00 76.50 93 ILE A N 1
ATOM 738 C CA . ILE A 1 93 ? 17.748 13.606 11.244 1.00 76.50 93 ILE A CA 1
ATOM 739 C C . ILE A 1 93 ? 17.205 12.798 10.061 1.00 76.50 93 ILE A C 1
ATOM 741 O O . ILE A 1 93 ? 17.962 12.441 9.158 1.00 76.50 93 ILE A O 1
ATOM 745 N N . LEU A 1 94 ? 15.891 12.553 10.032 1.00 80.69 94 LEU A N 1
ATOM 746 C CA . LEU A 1 94 ? 15.242 11.855 8.925 1.00 80.69 94 LEU A CA 1
ATOM 747 C C . LEU A 1 94 ? 15.381 12.627 7.606 1.00 80.69 94 LEU A C 1
ATOM 749 O O . LEU A 1 94 ? 15.716 12.029 6.588 1.00 80.69 94 LEU A O 1
ATOM 753 N N . VAL A 1 95 ? 15.182 13.947 7.623 1.00 89.94 95 VAL A N 1
ATOM 754 C CA . VAL A 1 95 ? 15.341 14.809 6.444 1.00 89.94 95 VAL A CA 1
ATOM 755 C C . VAL A 1 95 ? 16.787 14.798 5.953 1.00 89.94 95 VAL A C 1
ATOM 757 O O . VAL A 1 95 ? 17.007 14.601 4.763 1.00 89.94 95 VAL A O 1
ATOM 760 N N . GLN A 1 96 ? 17.777 14.918 6.842 1.00 83.56 96 GLN A N 1
ATOM 761 C CA . GLN A 1 96 ? 19.192 14.840 6.458 1.00 83.56 96 GLN A CA 1
ATOM 762 C C . GLN A 1 96 ? 19.556 13.473 5.867 1.00 83.56 96 GLN A C 1
ATOM 764 O O . GLN A 1 96 ? 20.263 13.390 4.862 1.00 83.56 96 GLN A O 1
ATOM 769 N N . HIS A 1 97 ? 19.037 12.388 6.450 1.00 87.69 97 HIS A N 1
ATOM 770 C CA . HIS A 1 97 ? 19.240 11.052 5.901 1.00 87.69 97 HIS A CA 1
ATOM 771 C C . HIS A 1 97 ? 18.611 10.914 4.511 1.00 87.69 97 HIS A C 1
ATOM 773 O O . HIS A 1 97 ? 19.268 10.433 3.592 1.00 87.69 97 HIS A O 1
ATOM 779 N N . LEU A 1 98 ? 17.366 11.363 4.340 1.00 93.88 98 LEU A N 1
ATOM 780 C CA . LEU A 1 98 ? 16.664 11.325 3.058 1.00 93.88 98 LEU A CA 1
ATOM 781 C C . LEU A 1 98 ? 17.385 12.150 1.988 1.00 93.88 98 LEU A C 1
ATOM 783 O O . LEU A 1 98 ? 17.550 11.662 0.874 1.00 93.88 98 LEU A O 1
ATOM 787 N N . LEU A 1 99 ? 17.876 13.345 2.329 1.00 94.56 99 LEU A N 1
ATOM 788 C CA . LEU A 1 99 ? 18.674 14.172 1.419 1.00 94.56 99 LEU A CA 1
ATOM 789 C C . LEU A 1 99 ? 19.950 13.445 0.977 1.00 94.56 99 LEU A C 1
ATOM 791 O O . LEU A 1 99 ? 20.224 13.366 -0.217 1.00 94.56 99 LEU A O 1
ATOM 795 N N . SER A 1 100 ? 20.665 12.804 1.906 1.00 91.81 100 SER A N 1
ATOM 796 C CA . SER A 1 100 ? 21.851 12.008 1.562 1.00 91.81 100 SER A CA 1
ATOM 797 C C . SER A 1 100 ? 21.530 10.820 0.645 1.00 91.81 100 SER A C 1
ATOM 799 O O . SER A 1 100 ? 22.325 10.476 -0.230 1.00 91.81 100 SER A O 1
ATOM 801 N N . GLN A 1 101 ? 20.376 10.170 0.824 1.00 94.00 101 GLN A N 1
ATOM 802 C CA . GLN A 1 101 ? 19.951 9.084 -0.065 1.00 94.00 101 GLN A CA 1
ATOM 803 C C . GLN A 1 101 ? 19.590 9.601 -1.464 1.00 94.00 101 GLN A C 1
ATOM 805 O O . GLN A 1 101 ? 19.913 8.943 -2.453 1.00 94.00 101 GLN A O 1
ATOM 810 N N . LEU A 1 102 ? 18.960 10.776 -1.556 1.00 96.75 102 LEU A N 1
ATOM 811 C CA . LEU A 1 102 ? 18.631 11.412 -2.834 1.00 96.75 102 LEU A CA 1
ATOM 812 C C . LEU A 1 102 ? 19.892 11.772 -3.623 1.00 96.75 102 LEU A C 1
ATOM 814 O O . LEU A 1 102 ? 19.990 11.410 -4.792 1.00 96.75 102 LEU A O 1
ATOM 818 N N . GLU A 1 103 ? 20.892 12.373 -2.978 1.00 96.38 103 GLU A N 1
ATOM 819 C CA . GLU A 1 103 ? 22.173 12.700 -3.623 1.00 96.38 103 GLU A CA 1
ATOM 820 C C . GLU A 1 103 ? 22.878 11.453 -4.178 1.00 96.38 103 GLU A C 1
ATOM 822 O O . GLU A 1 103 ? 23.374 11.451 -5.306 1.00 96.38 103 GLU A O 1
ATOM 827 N N . LYS A 1 104 ? 22.886 10.351 -3.416 1.00 96.19 104 LYS A N 1
ATOM 828 C CA . LYS A 1 104 ? 23.460 9.076 -3.880 1.00 96.19 104 LYS A CA 1
ATOM 829 C C . LYS A 1 104 ? 22.726 8.529 -5.100 1.00 96.19 104 LYS A C 1
ATOM 831 O O . LYS A 1 104 ? 23.367 8.004 -6.011 1.00 96.19 104 LYS A O 1
ATOM 836 N N . LEU A 1 105 ? 21.399 8.646 -5.126 1.00 97.00 105 LEU A N 1
ATOM 837 C CA . LEU A 1 105 ? 20.586 8.204 -6.255 1.00 97.00 105 LEU A CA 1
ATOM 838 C C . LEU A 1 105 ? 20.849 9.057 -7.503 1.00 97.00 105 LEU A C 1
ATOM 840 O O . LEU A 1 105 ? 20.974 8.519 -8.603 1.00 97.00 105 LEU A O 1
ATOM 844 N N . GLU A 1 106 ? 20.971 10.373 -7.338 1.00 97.12 106 GLU A N 1
ATOM 845 C CA . GLU A 1 106 ? 21.318 11.291 -8.426 1.00 97.12 106 GLU A CA 1
ATOM 846 C C . GLU A 1 106 ? 22.695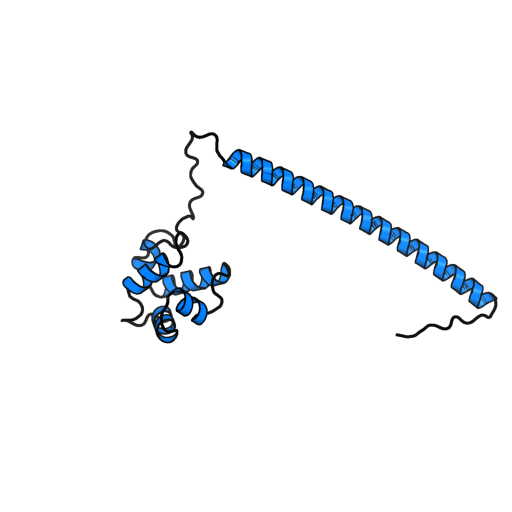 10.975 -9.014 1.00 97.12 106 GLU A C 1
ATOM 848 O O . GLU A 1 106 ? 22.843 10.888 -10.236 1.00 97.12 106 GLU A O 1
ATOM 853 N N . GLN A 1 107 ? 23.686 10.726 -8.157 1.00 97.50 107 GLN A N 1
ATOM 854 C CA . GLN A 1 107 ? 25.033 10.373 -8.589 1.00 97.50 107 GLN A CA 1
ATOM 855 C C . GLN A 1 107 ? 25.060 9.036 -9.345 1.00 97.50 107 GLN A C 1
ATOM 857 O O . GLN A 1 107 ? 25.625 8.965 -10.438 1.00 97.50 107 GLN A O 1
ATOM 862 N N . ALA A 1 108 ? 24.387 8.004 -8.828 1.00 96.88 108 ALA A N 1
ATOM 863 C CA . ALA A 1 108 ? 24.293 6.707 -9.499 1.00 96.88 108 ALA A CA 1
ATOM 864 C C . ALA A 1 108 ? 23.615 6.818 -10.877 1.00 96.88 108 ALA A C 1
ATOM 866 O O . ALA A 1 108 ? 24.078 6.231 -11.856 1.00 96.88 108 ALA A O 1
ATOM 867 N N . ASN A 1 109 ? 22.552 7.621 -10.987 1.00 97.06 109 ASN A N 1
ATOM 868 C CA . ASN A 1 109 ? 21.882 7.871 -12.264 1.00 97.06 109 ASN A CA 1
ATOM 869 C C . ASN A 1 109 ? 22.784 8.610 -13.260 1.00 97.06 109 ASN A C 1
ATOM 871 O O . ASN A 1 109 ? 22.762 8.315 -14.459 1.00 97.06 109 ASN A O 1
ATOM 875 N N . LYS A 1 110 ? 23.593 9.560 -12.782 1.00 97.75 110 LYS A N 1
ATOM 876 C CA . LYS A 1 110 ? 24.562 10.279 -13.612 1.00 97.75 110 LYS A CA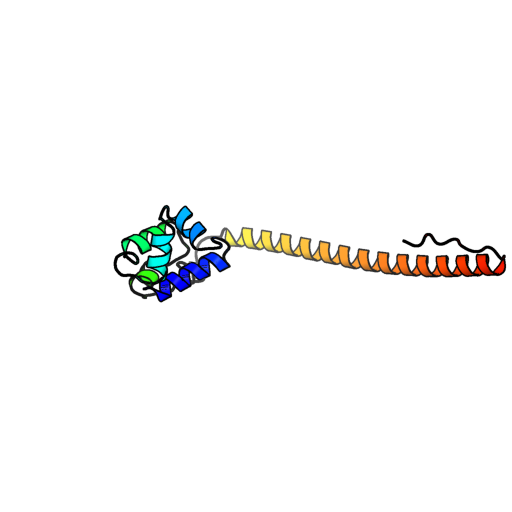 1
ATOM 877 C C . LYS A 1 110 ? 25.644 9.341 -14.147 1.00 97.75 110 LYS A C 1
ATOM 879 O O . LYS A 1 110 ? 25.917 9.363 -15.345 1.00 97.75 110 LYS A O 1
ATOM 884 N N . GLU A 1 111 ? 26.214 8.496 -13.293 1.00 97.69 111 GLU A N 1
ATOM 885 C CA . GLU A 1 111 ? 27.224 7.501 -13.680 1.00 97.69 111 GLU A CA 1
ATOM 886 C C . GLU A 1 111 ? 26.673 6.478 -14.677 1.00 97.69 111 GLU A C 1
ATOM 888 O O . GLU A 1 111 ? 27.330 6.160 -15.673 1.00 97.69 111 GLU A O 1
ATOM 893 N N . LEU A 1 112 ? 25.438 6.014 -14.466 1.00 97.81 112 LEU A N 1
ATOM 894 C CA . LEU A 1 112 ? 24.760 5.107 -15.390 1.00 97.81 112 LEU A CA 1
ATOM 895 C C . LEU A 1 112 ? 24.533 5.762 -16.759 1.00 97.81 112 LEU A C 1
ATOM 897 O O . LEU A 1 112 ? 24.779 5.143 -17.794 1.00 97.81 112 LEU A O 1
ATOM 901 N N . SER A 1 113 ? 24.099 7.024 -16.775 1.00 97.56 113 SER A N 1
ATOM 902 C CA . SER A 1 113 ? 23.920 7.796 -18.008 1.00 97.56 113 SER A CA 1
ATOM 903 C C . SER A 1 113 ? 25.235 7.951 -18.773 1.00 97.56 113 SER A C 1
ATOM 905 O O . SER A 1 113 ? 25.276 7.742 -19.986 1.00 97.56 113 SER A O 1
ATOM 907 N N . GLU A 1 114 ? 26.327 8.252 -18.072 1.00 97.88 114 GLU A N 1
ATOM 908 C CA . GLU A 1 114 ? 27.649 8.400 -18.680 1.00 97.88 114 GLU A CA 1
ATOM 909 C C . GLU A 1 114 ? 28.179 7.070 -19.235 1.00 97.88 114 GLU A C 1
ATOM 911 O O . GLU A 1 114 ? 28.647 7.002 -20.371 1.00 97.88 114 GLU A O 1
ATOM 916 N N . THR A 1 115 ? 28.016 5.984 -18.476 1.00 96.94 115 THR A N 1
ATOM 917 C CA . THR A 1 115 ? 28.393 4.630 -18.907 1.00 96.94 115 THR A CA 1
ATOM 918 C C . THR A 1 115 ? 27.622 4.213 -20.158 1.00 96.94 115 THR A C 1
ATOM 920 O O . THR A 1 115 ? 28.217 3.718 -21.114 1.00 96.94 115 THR A O 1
ATOM 923 N N . ASN A 1 116 ? 26.314 4.481 -20.203 1.00 97.25 116 ASN A N 1
ATOM 924 C CA . ASN A 1 116 ? 25.488 4.188 -21.373 1.00 97.25 116 ASN A CA 1
ATOM 925 C C . ASN A 1 116 ? 25.947 4.961 -22.614 1.00 97.25 116 ASN A C 1
ATOM 927 O O . ASN A 1 116 ? 25.996 4.388 -23.702 1.00 97.25 116 ASN A O 1
ATOM 931 N N . LYS A 1 117 ? 26.319 6.240 -22.475 1.00 97.69 117 LYS A N 1
ATOM 932 C CA . LYS A 1 117 ? 26.879 7.016 -23.595 1.00 97.69 117 LYS A CA 1
ATOM 933 C C . LYS A 1 117 ? 28.175 6.392 -24.110 1.00 97.69 117 LYS A C 1
ATOM 935 O O . LYS A 1 117 ? 28.322 6.230 -25.318 1.00 97.69 117 LYS A O 1
ATOM 940 N N . ASN A 1 118 ? 29.080 6.001 -23.212 1.00 97.44 118 ASN A N 1
ATOM 941 C CA . ASN A 1 118 ? 30.352 5.383 -23.591 1.00 97.44 118 ASN A CA 1
ATOM 942 C C . ASN A 1 118 ? 30.143 4.057 -24.333 1.00 97.44 118 ASN A C 1
ATOM 944 O O . ASN A 1 118 ? 30.740 3.857 -25.387 1.00 97.44 118 ASN A O 1
ATOM 948 N N . LEU A 1 119 ? 29.238 3.202 -23.843 1.00 97.00 119 LEU A N 1
ATOM 949 C CA . LEU A 1 119 ? 28.881 1.945 -24.510 1.00 97.00 119 LEU A CA 1
ATOM 950 C C . LEU A 1 119 ? 28.281 2.175 -25.901 1.00 97.00 119 LEU A C 1
ATOM 952 O O . LEU A 1 119 ? 28.574 1.432 -26.834 1.00 97.00 119 LEU A O 1
ATOM 956 N N . ILE A 1 120 ? 27.454 3.210 -26.070 1.00 97.50 120 ILE A N 1
ATOM 957 C CA . ILE A 1 120 ? 26.910 3.577 -27.383 1.00 97.50 120 ILE A CA 1
ATOM 958 C C . ILE A 1 120 ? 28.036 3.981 -28.342 1.00 97.50 120 ILE A C 1
ATOM 960 O O . ILE A 1 120 ? 28.043 3.536 -29.489 1.00 97.50 120 ILE A O 1
ATOM 964 N N . GLU A 1 121 ? 28.988 4.800 -27.897 1.00 96.88 121 GLU A N 1
ATOM 965 C CA . GLU A 1 121 ? 30.125 5.211 -28.728 1.00 96.88 121 GLU A CA 1
ATOM 966 C C . GLU A 1 121 ? 31.064 4.046 -29.065 1.00 96.88 121 GLU A C 1
ATOM 968 O O . GLU A 1 121 ? 31.541 3.940 -30.195 1.00 96.88 121 GLU A O 1
ATOM 973 N N . GLU A 1 122 ? 31.297 3.133 -28.125 1.00 96.81 122 GLU A N 1
ATOM 974 C CA . GLU A 1 122 ? 32.084 1.922 -28.366 1.00 96.81 122 GLU A CA 1
ATOM 975 C C . GLU A 1 122 ? 31.392 0.989 -29.368 1.00 96.81 122 GLU A C 1
ATOM 977 O O . GLU A 1 122 ? 32.007 0.566 -30.347 1.00 96.81 122 GLU A O 1
ATOM 982 N N . ASN A 1 123 ? 30.084 0.769 -29.212 1.00 94.75 123 ASN A N 1
ATOM 983 C CA . ASN A 1 123 ? 29.290 -0.002 -30.167 1.00 94.75 123 ASN A CA 1
ATOM 984 C C . ASN A 1 123 ? 29.331 0.607 -31.574 1.00 94.75 123 ASN A C 1
ATOM 986 O O . ASN A 1 123 ? 29.458 -0.126 -32.554 1.00 94.75 123 ASN A O 1
ATOM 990 N N . LYS A 1 124 ? 29.278 1.941 -31.704 1.00 96.12 124 LYS A N 1
ATOM 991 C CA . LYS A 1 124 ? 29.421 2.615 -33.007 1.00 96.12 124 LYS A CA 1
ATOM 992 C C . LYS A 1 124 ? 30.773 2.323 -33.661 1.00 96.12 124 LYS A C 1
ATOM 994 O O . LYS A 1 124 ? 30.807 2.063 -34.863 1.00 96.12 124 LYS A O 1
ATOM 999 N N . LYS A 1 125 ? 31.870 2.342 -32.893 1.00 95.44 125 LYS A N 1
ATOM 1000 C CA . LYS A 1 125 ? 33.215 2.013 -33.400 1.00 95.44 125 LYS A CA 1
ATOM 1001 C C . LYS A 1 125 ? 33.300 0.559 -33.855 1.00 95.44 125 LYS A C 1
ATOM 1003 O O . LYS A 1 125 ? 33.718 0.308 -34.978 1.00 95.44 125 LYS A O 1
ATOM 1008 N N . LEU A 1 126 ? 32.808 -0.377 -33.042 1.00 94.06 126 LEU A N 1
ATOM 1009 C CA . LEU A 1 126 ? 32.790 -1.802 -33.387 1.00 94.06 126 LEU A CA 1
ATOM 1010 C C . LEU A 1 126 ? 31.979 -2.086 -34.658 1.00 94.06 126 LEU A C 1
ATOM 1012 O O . LEU A 1 126 ? 32.383 -2.907 -35.479 1.00 94.06 126 LEU A O 1
ATOM 1016 N N . ILE A 1 127 ? 30.850 -1.398 -34.855 1.00 93.12 127 ILE A N 1
ATOM 1017 C CA . ILE A 1 127 ? 30.062 -1.503 -36.093 1.00 93.12 127 ILE A CA 1
ATOM 1018 C C . ILE A 1 127 ? 30.873 -1.013 -37.301 1.00 93.12 127 ILE A C 1
ATOM 1020 O O . ILE A 1 127 ? 30.857 -1.668 -38.346 1.00 93.12 127 ILE A O 1
ATOM 1024 N N . ALA A 1 128 ? 31.588 0.108 -37.169 1.00 91.56 128 ALA A N 1
ATOM 1025 C CA . ALA A 1 128 ? 32.430 0.640 -38.239 1.00 91.56 128 ALA A CA 1
ATOM 1026 C C . ALA A 1 128 ? 33.582 -0.318 -38.592 1.00 91.56 128 ALA A C 1
ATOM 1028 O O . ALA A 1 128 ? 33.775 -0.630 -39.769 1.00 91.56 128 ALA A O 1
ATOM 1029 N N . ASP A 1 129 ? 34.278 -0.845 -37.582 1.00 93.06 129 ASP A N 1
ATOM 1030 C CA . ASP A 1 129 ? 35.372 -1.804 -37.759 1.00 93.06 129 ASP A CA 1
ATOM 1031 C C . ASP A 1 129 ? 34.876 -3.098 -38.419 1.00 93.06 129 ASP A C 1
ATOM 1033 O O . ASP A 1 129 ? 35.454 -3.565 -39.402 1.00 93.06 129 ASP A O 1
ATOM 1037 N N . ASN A 1 130 ? 33.747 -3.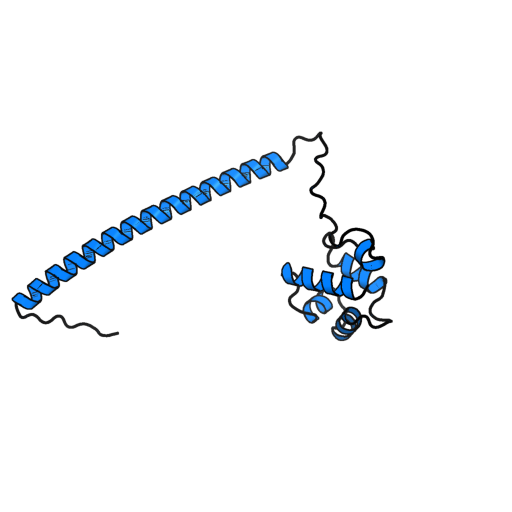646 -37.955 1.00 90.19 130 ASN A N 1
ATOM 1038 C CA . ASN A 1 130 ? 33.127 -4.822 -38.571 1.00 90.19 130 ASN A CA 1
ATOM 1039 C C . ASN A 1 130 ? 32.756 -4.583 -40.042 1.00 90.19 130 ASN A C 1
ATOM 1041 O O . ASN A 1 130 ? 32.975 -5.459 -40.882 1.00 90.19 130 ASN A O 1
ATOM 1045 N N . GLY A 1 131 ? 32.225 -3.402 -40.374 1.00 89.38 131 GLY A N 1
ATOM 1046 C CA . GLY A 1 131 ? 31.945 -3.014 -41.757 1.00 89.38 131 GLY A CA 1
ATOM 1047 C C . GLY A 1 131 ? 33.207 -2.984 -42.626 1.00 89.38 131 GLY A C 1
ATOM 1048 O O . GLY A 1 131 ? 33.198 -3.503 -43.743 1.00 89.38 131 GLY A O 1
ATOM 1049 N N . TYR A 1 132 ? 34.307 -2.444 -42.095 1.00 89.44 132 TYR A N 1
ATOM 1050 C CA . TYR A 1 132 ? 35.603 -2.411 -42.775 1.00 89.44 132 TYR A CA 1
ATOM 1051 C C . TYR A 1 132 ? 36.153 -3.820 -43.043 1.00 89.44 132 TYR A C 1
ATOM 1053 O O . TYR A 1 132 ? 36.496 -4.146 -44.183 1.00 89.44 132 TYR A O 1
ATOM 1061 N N . TYR A 1 133 ? 36.175 -4.690 -42.027 1.00 84.94 133 TYR A N 1
ATOM 1062 C CA . TYR A 1 133 ? 36.639 -6.071 -42.188 1.00 84.94 133 TYR A CA 1
ATOM 1063 C C . TYR A 1 133 ? 35.778 -6.864 -43.170 1.00 84.94 133 TYR A C 1
ATOM 1065 O O . TYR A 1 133 ? 36.315 -7.632 -43.970 1.00 84.94 133 TYR A O 1
ATOM 1073 N N . LYS A 1 134 ? 34.456 -6.655 -43.164 1.00 85.12 134 LYS A N 1
ATOM 1074 C CA . LYS A 1 134 ? 33.557 -7.278 -44.140 1.00 85.12 134 LYS A CA 1
ATOM 1075 C C . LYS A 1 134 ? 33.928 -6.886 -45.575 1.00 85.12 134 LYS A C 1
ATOM 1077 O O . LYS A 1 134 ? 34.060 -7.768 -46.420 1.00 85.12 134 LYS A O 1
ATOM 1082 N N . GLY A 1 135 ? 34.183 -5.601 -45.830 1.00 82.81 135 GLY A N 1
ATOM 1083 C CA . GLY A 1 135 ? 34.620 -5.119 -47.145 1.00 82.81 135 GLY A CA 1
ATOM 1084 C C . GLY A 1 135 ? 35.953 -5.724 -47.603 1.00 82.81 135 GLY A C 1
ATOM 1085 O O . GLY A 1 135 ? 36.088 -6.112 -48.763 1.00 82.81 135 GLY A O 1
ATOM 1086 N N . LEU A 1 136 ? 36.926 -5.880 -46.696 1.00 83.25 136 LEU A N 1
ATOM 1087 C CA . LEU A 1 136 ? 38.197 -6.547 -47.010 1.00 83.25 136 LEU A CA 1
ATOM 1088 C C . LEU A 1 136 ? 38.017 -8.029 -47.358 1.00 83.25 136 LEU A C 1
ATOM 1090 O O . LEU A 1 136 ? 38.674 -8.532 -48.269 1.00 83.25 136 LEU A O 1
ATOM 1094 N N . LEU A 1 137 ? 37.147 -8.745 -46.647 1.00 8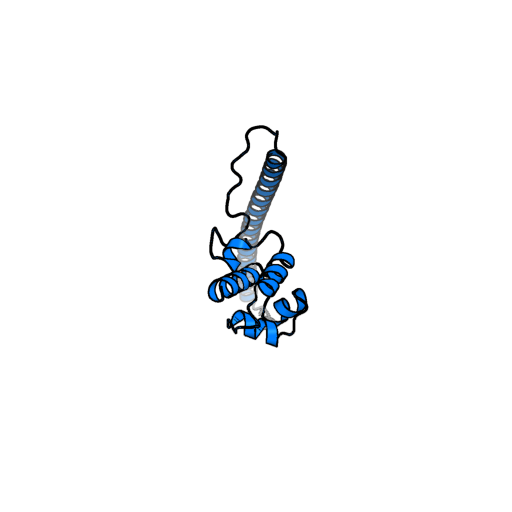0.88 137 LEU A N 1
ATOM 1095 C CA . LEU A 1 137 ? 36.881 -10.159 -46.926 1.00 80.88 137 LEU A CA 1
ATOM 1096 C C . LEU A 1 137 ? 36.196 -10.340 -48.285 1.00 80.88 137 LEU A C 1
ATOM 1098 O O . LEU A 1 137 ? 36.592 -11.221 -49.048 1.00 80.88 137 LEU A O 1
ATOM 1102 N N . GLU A 1 138 ? 35.247 -9.462 -48.625 1.00 82.19 138 GLU A N 1
ATOM 1103 C CA . GLU A 1 138 ? 34.598 -9.430 -49.941 1.00 82.19 138 GLU A CA 1
ATOM 1104 C C . GLU A 1 138 ? 35.610 -9.177 -51.072 1.00 82.19 138 GLU A C 1
ATOM 1106 O O . GLU A 1 138 ? 35.604 -9.905 -52.066 1.00 82.19 138 GLU A O 1
ATOM 1111 N N . GLN A 1 139 ? 36.533 -8.220 -50.903 1.00 82.75 139 GLN A N 1
ATOM 1112 C CA . GLN A 1 139 ? 37.600 -7.938 -51.878 1.00 82.75 139 GLN A CA 1
ATOM 1113 C C . GLN A 1 139 ? 38.557 -9.119 -52.091 1.00 82.75 139 GLN A C 1
ATOM 1115 O O . GLN A 1 139 ? 39.062 -9.312 -53.195 1.00 82.75 139 GLN A O 1
ATOM 1120 N N . ASN A 1 140 ? 38.788 -9.923 -51.052 1.00 83.12 140 ASN A N 1
ATOM 1121 C CA . ASN A 1 140 ? 39.641 -11.111 -51.111 1.00 83.12 140 ASN A CA 1
ATOM 1122 C C . ASN A 1 140 ? 38.866 -12.400 -51.460 1.00 83.12 140 ASN A C 1
ATOM 1124 O O . ASN A 1 140 ? 39.437 -13.488 -51.417 1.00 83.12 140 ASN A O 1
ATOM 1128 N N . GLY A 1 141 ? 37.572 -12.307 -51.798 1.00 79.62 141 GLY A N 1
ATOM 1129 C CA . GLY A 1 141 ? 36.743 -13.453 -52.190 1.00 79.62 141 GLY A CA 1
ATOM 1130 C C . GLY A 1 141 ? 36.398 -14.425 -51.053 1.00 79.62 141 GLY A C 1
ATOM 1131 O O . GLY A 1 141 ? 35.951 -15.543 -51.318 1.00 79.62 141 GLY A O 1
ATOM 1132 N N . ILE A 1 142 ? 36.587 -14.023 -49.793 1.00 77.38 142 ILE A N 1
ATOM 1133 C CA . ILE A 1 142 ? 36.317 -14.838 -48.605 1.00 77.38 142 ILE A CA 1
ATOM 1134 C C . ILE A 1 142 ? 34.878 -14.566 -48.147 1.00 77.38 142 ILE A C 1
ATOM 1136 O O . ILE A 1 142 ? 34.563 -13.487 -47.649 1.00 77.38 142 ILE A O 1
ATOM 1140 N N . LYS A 1 143 ? 33.979 -15.545 -48.298 1.00 69.75 143 LYS A N 1
ATOM 1141 C CA . LYS A 1 143 ? 32.596 -15.430 -47.806 1.00 69.75 143 LYS A CA 1
ATOM 1142 C C . LYS A 1 143 ? 32.559 -15.638 -46.288 1.00 69.75 143 LYS A C 1
ATOM 1144 O O . LYS A 1 143 ? 32.962 -16.696 -45.813 1.00 69.75 143 LYS A O 1
ATOM 1149 N N . GLN A 1 144 ? 32.041 -14.665 -45.533 1.00 63.97 144 GLN A N 1
ATOM 1150 C CA . GLN A 1 144 ? 31.711 -14.867 -44.118 1.00 63.97 144 GLN A CA 1
ATOM 1151 C C . GLN A 1 144 ? 30.532 -15.847 -44.004 1.00 63.97 144 GLN A C 1
ATOM 1153 O O . GLN A 1 144 ? 29.452 -15.586 -44.532 1.00 63.97 144 GLN A O 1
ATOM 1158 N N . THR A 1 145 ? 30.728 -16.976 -43.325 1.00 59.78 145 THR A N 1
ATOM 1159 C CA . THR A 1 145 ? 29.648 -17.899 -42.955 1.00 59.78 145 THR A CA 1
ATOM 1160 C C . THR A 1 145 ? 28.958 -17.357 -41.705 1.00 59.78 145 THR A C 1
ATOM 1162 O O . THR A 1 145 ? 29.482 -17.500 -40.602 1.00 59.78 145 THR A O 1
ATOM 1165 N N . GLY A 1 146 ? 27.818 -16.686 -41.862 1.00 59.19 146 GLY A N 1
ATOM 1166 C CA . GLY A 1 146 ? 26.981 -16.306 -40.727 1.00 59.19 146 GLY A CA 1
ATOM 1167 C C . GLY A 1 146 ? 26.288 -17.537 -40.146 1.00 59.19 146 GLY A C 1
ATOM 11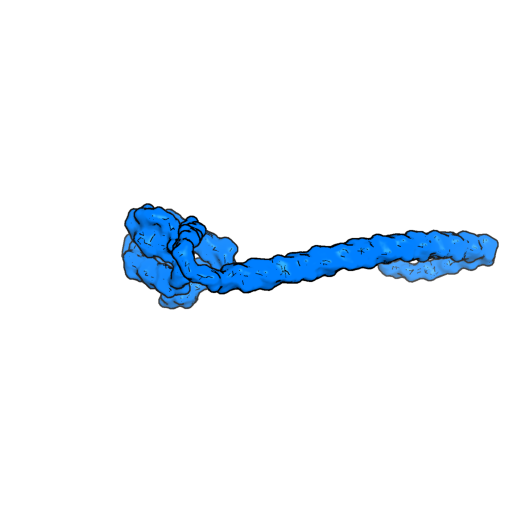68 O O . GLY A 1 146 ? 25.640 -18.280 -40.878 1.00 59.19 146 GLY A O 1
ATOM 1169 N N . THR A 1 147 ? 26.434 -17.767 -38.842 1.00 52.59 147 THR A N 1
ATOM 1170 C CA . THR A 1 147 ? 25.471 -18.560 -38.072 1.00 52.59 147 THR A CA 1
ATOM 1171 C C . THR A 1 147 ? 24.177 -17.762 -37.992 1.00 52.59 147 THR A C 1
ATOM 1173 O O . THR A 1 147 ? 24.094 -16.808 -37.220 1.00 52.59 147 THR A O 1
ATOM 1176 N N . ASP A 1 148 ? 23.205 -18.148 -38.813 1.00 43.69 148 ASP A N 1
ATOM 1177 C CA . ASP A 1 148 ? 21.802 -17.802 -38.616 1.00 43.69 148 ASP A CA 1
ATOM 1178 C C . ASP A 1 148 ? 21.339 -18.411 -37.283 1.00 43.69 148 ASP A C 1
ATOM 1180 O O . ASP A 1 148 ? 21.442 -19.625 -37.091 1.00 43.69 148 ASP A O 1
ATOM 1184 N N . ASN A 1 149 ? 20.868 -17.575 -36.359 1.00 41.25 149 ASN A N 1
ATOM 1185 C CA . ASN A 1 149 ? 20.029 -17.968 -35.225 1.00 41.25 149 ASN A CA 1
ATOM 1186 C C . ASN A 1 149 ? 19.111 -16.805 -34.851 1.00 41.25 149 ASN A C 1
ATOM 1188 O O . ASN A 1 149 ? 19.639 -15.681 -34.680 1.00 41.25 149 ASN A O 1
#

Sequence (149 aa):
MKERLKKAFNHLKVLGLISNQQDLADKMKYARASVSKALNGHDGYLTDNFITEFCNKFPQIFNPNWLLTGEGEMLKDSQPAKPEEGEPSNYNILVQHLLSQLEKLEQANKELSETNKNLIEENKKLIADNGYYKGLLEQNGIKQTGTDN

Radius of gyration: 30.82 Å; chains: 1; bounding box: 68×43×73 Å

Foldseek 3Di:
DLVLVLVVVVVCCVVVVDVDLVSLCVLLVHDSVLSVCLNVPPPPSVDLVNLVSSCVSVDQAADSCCSPVVPDDGGNPPDPPPPPPDDPDPVVVVVVVVVVVVVVVVVVVVVVVVVVVVVVVVVVVVVVVVVVVVVVCVVVVHDDDDDDD